Protein AF-A0A7V8XKS9-F1 (afdb_monomer_lite)

Radius of gyration: 21.28 Å; chains: 1; bounding box: 34×47×57 Å

pLDDT: mean 85.73, std 12.51, range [55.69, 98.06]

Foldseek 3Di:
DVVVVVVVVVVVVVVVVVCVPDDVPQADDDDPDPVSVVVRVLSVLVSVVVVVVVCVVVVVVVCCCVVVPPDPDDPPDDDDPDPDDVVVVCCVVVVVVVSVVVSVD

Structure (mmCIF, N/CA/C/O backbone):
data_AF-A0A7V8XKS9-F1
#
_entry.id   AF-A0A7V8XKS9-F1
#
loop_
_atom_site.group_PDB
_atom_site.id
_atom_site.type_symbol
_atom_site.label_atom_id
_atom_site.label_alt_id
_atom_site.label_comp_id
_atom_site.label_asym_id
_atom_site.label_entity_id
_atom_site.label_seq_id
_atom_site.pdbx_PDB_ins_code
_atom_site.Cartn_x
_atom_site.Cartn_y
_atom_site.Cartn_z
_atom_site.occupancy
_atom_site.B_iso_or_equiv
_atom_site.auth_seq_id
_atom_site.auth_comp_id
_atom_site.auth_asym_id
_atom_site.auth_atom_id
_atom_site.pdbx_PDB_model_num
ATOM 1 N N . MET A 1 1 ? -4.277 29.947 16.506 1.00 60.31 1 MET A N 1
ATOM 2 C CA . MET A 1 1 ? -4.687 29.019 15.426 1.00 60.31 1 MET A CA 1
ATOM 3 C C . MET A 1 1 ? -4.519 29.609 14.028 1.00 60.31 1 MET A C 1
ATOM 5 O O . MET A 1 1 ? -3.766 29.032 13.264 1.00 60.31 1 MET A O 1
ATOM 9 N N . ARG A 1 2 ? -5.123 30.759 13.676 1.00 63.91 2 ARG A N 1
ATOM 10 C CA . ARG A 1 2 ? -4.981 31.347 12.317 1.00 63.91 2 ARG A CA 1
ATOM 11 C C . ARG A 1 2 ? -3.531 31.690 11.933 1.00 63.91 2 ARG A C 1
ATOM 13 O O . ARG A 1 2 ? -3.119 31.423 10.815 1.00 63.91 2 ARG A O 1
ATOM 20 N N . ARG A 1 3 ? -2.739 32.205 12.882 1.00 64.69 3 ARG A N 1
ATOM 21 C CA . ARG A 1 3 ? -1.302 32.488 12.688 1.00 64.69 3 ARG A CA 1
ATOM 22 C C . ARG A 1 3 ? -0.459 31.215 12.557 1.00 64.69 3 ARG A C 1
ATOM 24 O O . ARG A 1 3 ? 0.443 31.176 11.739 1.00 64.69 3 ARG A O 1
ATOM 31 N N . SER A 1 4 ? -0.800 30.167 13.305 1.00 67.94 4 SER A N 1
ATOM 32 C CA . SER A 1 4 ? -0.148 28.854 13.229 1.00 67.94 4 SER A CA 1
ATOM 33 C C . SER A 1 4 ? -0.422 28.155 11.894 1.00 67.94 4 SER A C 1
ATOM 35 O O . SER A 1 4 ? 0.481 27.565 11.317 1.00 67.94 4 SER A O 1
ATOM 37 N N . LEU A 1 5 ? -1.653 28.269 11.383 1.00 72.75 5 LEU A N 1
ATOM 38 C CA . LEU A 1 5 ? -2.033 27.780 10.056 1.00 72.75 5 LEU A CA 1
ATOM 39 C C . LEU A 1 5 ? -1.328 28.555 8.942 1.00 72.75 5 LEU A C 1
ATOM 41 O O . LEU A 1 5 ? -0.832 27.934 8.013 1.00 72.75 5 LEU A O 1
ATOM 45 N N . ALA A 1 6 ? -1.238 29.884 9.054 1.00 75.12 6 ALA A N 1
ATOM 46 C CA . ALA A 1 6 ? -0.512 30.708 8.090 1.00 75.12 6 ALA A CA 1
ATOM 47 C C . ALA A 1 6 ? 0.987 30.371 8.064 1.00 75.12 6 ALA A C 1
ATOM 49 O O . ALA A 1 6 ? 1.554 30.225 6.990 1.00 75.12 6 ALA A O 1
ATOM 50 N N . PHE A 1 7 ? 1.610 30.168 9.230 1.00 81.69 7 PHE A N 1
ATOM 51 C CA . PHE A 1 7 ? 2.997 29.707 9.313 1.00 81.69 7 PHE A CA 1
ATOM 52 C C . PHE A 1 7 ? 3.181 28.318 8.695 1.00 81.69 7 PHE A C 1
ATOM 54 O O . PHE A 1 7 ? 4.084 28.143 7.891 1.00 81.69 7 PHE A O 1
ATOM 61 N N . ALA A 1 8 ? 2.301 27.359 8.996 1.00 77.75 8 ALA A N 1
ATOM 62 C CA . ALA A 1 8 ? 2.365 26.024 8.400 1.00 77.75 8 ALA A CA 1
ATOM 63 C C . ALA A 1 8 ? 2.206 26.056 6.869 1.00 77.75 8 ALA A C 1
ATOM 65 O O . ALA A 1 8 ? 2.926 25.353 6.168 1.00 77.75 8 ALA A O 1
ATOM 66 N N . LEU A 1 9 ? 1.311 26.902 6.349 1.00 81.44 9 LEU A N 1
ATOM 67 C CA . LEU A 1 9 ? 1.104 27.096 4.910 1.00 81.44 9 LEU A CA 1
ATOM 68 C C . LEU A 1 9 ? 2.316 27.736 4.233 1.00 81.44 9 LEU A C 1
ATOM 70 O O . LEU A 1 9 ? 2.734 27.271 3.180 1.00 81.44 9 LEU A O 1
ATOM 74 N N . VAL A 1 10 ? 2.902 28.769 4.841 1.00 81.31 10 VAL A N 1
ATOM 75 C CA . VAL A 1 10 ? 4.101 29.431 4.310 1.00 81.31 10 VAL A CA 1
ATOM 76 C C . VAL A 1 10 ? 5.296 28.482 4.347 1.00 81.31 10 VAL A C 1
ATOM 78 O O . VAL A 1 10 ? 6.006 28.371 3.356 1.00 81.31 10 VAL A O 1
ATOM 81 N N . SER A 1 11 ? 5.490 27.733 5.434 1.00 74.62 11 SER A N 1
ATOM 82 C CA . SER A 1 11 ? 6.543 26.718 5.520 1.00 74.62 11 SER A CA 1
ATOM 83 C C . SER A 1 11 ? 6.352 25.601 4.492 1.00 74.62 11 SER A C 1
ATOM 85 O O . SER A 1 11 ? 7.321 25.205 3.853 1.00 74.62 11 SER A O 1
ATOM 87 N N . ALA A 1 12 ? 5.118 25.133 4.280 1.00 74.12 12 ALA A N 1
ATOM 88 C CA . ALA A 1 12 ? 4.810 24.151 3.243 1.00 74.12 12 ALA A CA 1
ATOM 89 C C . ALA A 1 12 ? 5.074 24.698 1.831 1.00 74.12 12 ALA A C 1
ATOM 91 O O . ALA A 1 12 ? 5.602 23.978 0.991 1.00 74.12 12 ALA A O 1
ATOM 92 N N . LEU A 1 13 ? 4.767 25.974 1.579 1.00 75.62 13 LEU A N 1
ATOM 93 C CA . LEU A 1 13 ? 4.999 26.623 0.288 1.00 75.62 13 LEU A CA 1
ATOM 94 C C . LEU A 1 13 ? 6.496 26.842 0.008 1.00 75.62 13 LEU A C 1
ATOM 96 O O . LEU A 1 13 ? 6.947 26.643 -1.116 1.00 75.62 13 LEU A O 1
ATOM 100 N N . VAL A 1 14 ? 7.275 27.196 1.035 1.00 74.19 14 VAL A N 1
ATOM 101 C CA . VAL A 1 14 ? 8.738 27.338 0.945 1.00 74.19 14 VAL A CA 1
ATOM 102 C C . VAL A 1 14 ? 9.406 25.980 0.701 1.00 74.19 14 VAL A C 1
ATOM 104 O O . VAL A 1 14 ? 10.254 25.877 -0.182 1.00 74.19 14 VAL A O 1
ATOM 107 N N . LEU A 1 15 ? 8.981 24.928 1.411 1.00 66.88 15 LEU A N 1
ATOM 108 C CA . LEU A 1 15 ? 9.465 23.557 1.192 1.00 66.88 15 LEU A CA 1
ATOM 109 C C . LEU A 1 15 ? 9.070 23.012 -0.192 1.00 66.88 15 LEU A C 1
ATOM 111 O O . LEU A 1 15 ? 9.860 22.315 -0.829 1.00 66.88 15 LEU A O 1
ATOM 115 N N . ALA A 1 16 ? 7.879 23.358 -0.690 1.00 61.81 16 ALA A N 1
ATOM 116 C CA . ALA A 1 16 ? 7.453 23.008 -2.043 1.00 61.81 16 ALA A CA 1
ATOM 117 C C . ALA A 1 16 ? 8.317 23.702 -3.109 1.00 61.81 16 ALA A C 1
ATOM 119 O O . ALA A 1 16 ? 8.749 23.056 -4.059 1.00 61.81 16 ALA A O 1
ATOM 120 N N . GLY A 1 17 ? 8.639 24.989 -2.926 1.00 60.34 17 GLY A N 1
ATOM 121 C CA . GLY A 1 17 ? 9.510 25.740 -3.837 1.00 60.34 17 GLY A CA 1
ATOM 122 C C . GLY A 1 17 ? 10.923 25.158 -3.953 1.00 60.34 17 GLY A C 1
ATOM 123 O O . GLY A 1 17 ? 11.472 25.103 -5.049 1.00 60.34 17 GLY A O 1
ATOM 124 N N . THR A 1 18 ? 11.492 24.646 -2.855 1.00 60.19 18 THR A N 1
ATOM 125 C CA . THR A 1 18 ? 12.794 23.955 -2.882 1.00 60.19 18 THR A CA 1
ATOM 126 C C . THR A 1 18 ? 12.746 22.586 -3.562 1.00 60.19 18 THR A C 1
ATOM 128 O O . THR A 1 18 ? 13.755 22.152 -4.105 1.00 60.19 18 THR A O 1
ATOM 131 N N . ALA A 1 19 ? 11.587 21.919 -3.582 1.00 57.75 19 ALA A N 1
ATOM 132 C CA . ALA A 1 19 ? 11.412 20.640 -4.273 1.00 57.75 19 ALA A CA 1
ATOM 133 C C . ALA A 1 19 ? 11.323 20.798 -5.804 1.00 57.75 19 ALA A C 1
ATOM 135 O O . ALA A 1 19 ? 11.727 19.899 -6.530 1.00 57.75 19 ALA A O 1
ATOM 136 N N . LEU A 1 20 ? 10.834 21.945 -6.292 1.00 57.12 20 LEU A N 1
ATOM 137 C CA . LEU A 1 20 ? 10.726 22.264 -7.725 1.00 57.12 20 LEU A CA 1
ATOM 138 C C . LEU A 1 20 ? 12.062 22.651 -8.382 1.00 57.12 20 LEU A C 1
ATOM 140 O O . LEU A 1 20 ? 12.179 22.570 -9.599 1.00 57.12 20 LEU A O 1
ATOM 144 N N . ALA A 1 21 ? 13.045 23.096 -7.595 1.00 58.41 21 ALA A N 1
ATOM 145 C CA . ALA A 1 21 ? 14.364 23.523 -8.074 1.00 58.41 21 ALA A CA 1
ATOM 146 C C . ALA A 1 21 ? 15.473 22.481 -7.834 1.00 58.41 21 ALA A C 1
ATOM 148 O O . ALA A 1 21 ? 16.631 22.731 -8.165 1.00 58.41 21 ALA A O 1
ATOM 149 N N . ALA A 1 22 ? 15.142 21.345 -7.218 1.00 55.69 22 ALA A N 1
ATOM 150 C CA . ALA A 1 22 ? 16.087 20.270 -6.962 1.00 55.69 22 ALA A CA 1
ATOM 151 C C . ALA A 1 22 ? 16.244 19.374 -8.202 1.00 55.69 22 ALA A C 1
ATOM 153 O O . ALA A 1 22 ? 15.263 19.098 -8.894 1.00 55.69 22 ALA A O 1
ATOM 154 N N . GLU A 1 23 ? 17.467 18.871 -8.425 1.00 60.44 23 GLU A N 1
ATOM 155 C CA . GLU A 1 23 ? 17.728 17.617 -9.157 1.00 60.44 23 GLU A CA 1
ATOM 156 C C . GLU A 1 23 ? 16.646 16.578 -8.820 1.00 60.44 23 GLU A C 1
ATOM 158 O O . GLU A 1 23 ? 16.185 16.611 -7.676 1.00 60.44 23 GLU A O 1
ATOM 163 N N . PRO A 1 24 ? 16.257 15.669 -9.739 1.00 58.00 24 PRO A N 1
ATOM 164 C CA . PRO A 1 24 ? 15.104 14.772 -9.602 1.00 58.00 24 PRO A CA 1
ATOM 165 C C . PRO A 1 24 ? 15.068 14.083 -8.227 1.00 58.00 24 PRO A C 1
ATOM 167 O O . PRO A 1 24 ? 15.663 13.034 -8.005 1.00 58.00 24 PRO A O 1
ATOM 170 N N . GLY A 1 25 ? 14.439 14.728 -7.242 1.00 68.88 25 GLY A N 1
ATOM 171 C CA . GLY A 1 25 ? 14.639 14.350 -5.841 1.00 68.88 25 GLY A CA 1
ATOM 172 C C . GLY A 1 25 ? 13.827 13.113 -5.482 1.00 68.88 25 GLY A C 1
ATOM 173 O O . GLY A 1 25 ? 14.227 12.309 -4.648 1.00 68.88 25 GLY A O 1
ATOM 174 N N . PHE A 1 26 ? 12.679 12.976 -6.144 1.00 73.81 26 PHE A N 1
ATOM 175 C CA . PHE A 1 26 ? 11.676 11.930 -5.953 1.00 73.81 26 PHE A CA 1
ATOM 176 C C . PHE A 1 26 ? 11.212 11.304 -7.275 1.00 73.81 26 PHE A C 1
ATOM 178 O O . PHE A 1 26 ? 10.263 10.529 -7.283 1.00 73.81 26 PHE A O 1
ATOM 185 N N . THR A 1 27 ? 11.833 11.662 -8.395 1.00 83.44 27 THR A N 1
ATOM 186 C CA . THR A 1 27 ? 11.544 11.109 -9.722 1.00 83.44 27 THR A CA 1
ATOM 187 C C . THR A 1 27 ? 12.862 10.730 -10.377 1.00 83.44 27 THR A C 1
ATOM 189 O O . THR A 1 27 ? 13.895 11.283 -10.003 1.00 83.44 27 THR A O 1
ATOM 192 N N . PRO A 1 28 ? 12.881 9.792 -11.327 1.00 87.31 28 PRO A N 1
ATOM 193 C CA . PRO A 1 28 ? 14.105 9.476 -12.032 1.00 87.31 28 PRO A CA 1
ATOM 194 C C . PRO A 1 28 ? 14.497 10.649 -12.951 1.00 87.31 28 PRO A C 1
ATOM 196 O O . PRO A 1 28 ? 13.636 11.456 -13.320 1.00 87.31 28 PRO A O 1
ATOM 199 N N . PRO A 1 29 ? 15.786 10.775 -13.308 1.00 87.62 29 PRO A N 1
ATOM 200 C CA . PRO A 1 29 ? 16.235 11.760 -14.286 1.00 87.62 29 PRO A CA 1
ATOM 201 C C . PRO A 1 29 ? 15.670 11.473 -15.677 1.00 87.62 29 PRO A C 1
ATOM 203 O O . PRO A 1 29 ? 15.205 10.366 -15.958 1.00 87.62 29 PRO A O 1
ATOM 206 N N . GLU A 1 30 ? 15.748 12.474 -16.555 1.00 88.62 30 GLU A N 1
ATOM 207 C CA . GLU A 1 30 ? 15.365 12.322 -17.959 1.00 88.62 30 GLU A CA 1
ATOM 208 C C . GLU A 1 30 ? 16.154 11.158 -18.591 1.00 88.62 30 GLU A C 1
ATOM 210 O O . GLU A 1 30 ? 17.385 11.100 -18.463 1.00 88.62 30 GLU A O 1
ATOM 215 N N . PRO A 1 31 ? 15.481 10.191 -19.234 1.00 92.19 31 PRO A N 1
ATOM 216 C CA . PRO A 1 31 ? 16.159 9.034 -19.785 1.00 92.19 31 PRO A CA 1
ATOM 217 C C . PRO A 1 31 ? 16.904 9.402 -21.077 1.00 92.19 31 PRO A C 1
ATOM 219 O O . PRO A 1 31 ? 16.380 10.068 -21.963 1.00 92.19 31 PRO A O 1
ATOM 222 N N . HIS A 1 32 ? 18.142 8.919 -21.211 1.00 93.44 32 HIS A N 1
ATOM 223 C CA . HIS A 1 32 ? 18.991 9.149 -22.394 1.00 93.44 32 HIS A CA 1
ATOM 224 C C . HIS A 1 32 ? 19.319 7.861 -23.171 1.00 93.44 32 HIS A C 1
ATOM 226 O O . HIS A 1 32 ? 20.243 7.827 -23.982 1.00 93.44 32 HIS A O 1
ATOM 232 N N . SER A 1 33 ? 18.599 6.769 -22.899 1.00 95.62 33 SER A N 1
ATOM 233 C CA . SER A 1 33 ? 18.729 5.498 -23.620 1.00 95.62 33 SER A CA 1
ATOM 234 C C . SER A 1 33 ? 17.466 4.646 -23.454 1.00 95.62 33 SER A C 1
ATOM 236 O O . SER A 1 33 ? 16.795 4.790 -22.430 1.00 95.62 33 SER A O 1
ATOM 238 N N . PRO A 1 34 ? 17.201 3.679 -24.354 1.00 95.19 34 PRO A N 1
ATOM 239 C CA . PRO A 1 34 ? 16.066 2.762 -24.204 1.00 95.19 34 PRO A CA 1
ATOM 240 C C . PRO A 1 34 ? 16.078 1.975 -22.883 1.00 95.19 34 PRO A C 1
ATOM 242 O O . PRO A 1 34 ? 15.036 1.679 -22.310 1.00 95.19 34 PRO A O 1
ATOM 245 N N . ASN A 1 35 ? 17.266 1.658 -22.356 1.00 95.06 35 ASN A N 1
ATOM 246 C CA . ASN A 1 35 ? 17.384 1.005 -21.051 1.00 95.06 35 ASN A CA 1
ATOM 247 C C . ASN A 1 35 ? 17.003 1.948 -19.897 1.00 95.06 35 ASN A C 1
ATOM 249 O O . ASN A 1 35 ? 16.402 1.516 -18.920 1.00 95.06 35 ASN A O 1
ATOM 253 N N . ALA A 1 36 ? 17.344 3.236 -20.005 1.00 94.06 36 ALA A N 1
ATOM 254 C CA . ALA A 1 36 ? 16.948 4.236 -19.017 1.00 94.06 36 ALA A CA 1
ATOM 255 C C . ALA A 1 36 ? 15.430 4.482 -19.039 1.00 94.06 36 ALA A C 1
ATOM 257 O O . ALA A 1 36 ? 14.833 4.620 -17.977 1.00 94.06 36 ALA A O 1
ATOM 258 N N . GLU A 1 37 ? 14.797 4.464 -20.217 1.00 95.12 37 GLU A N 1
ATOM 259 C CA . GLU A 1 37 ? 13.334 4.552 -20.345 1.00 95.12 37 GLU A CA 1
ATOM 260 C C . GLU A 1 37 ? 12.638 3.402 -19.601 1.00 95.12 37 GLU A C 1
ATOM 262 O O . GLU A 1 37 ? 11.797 3.650 -18.741 1.00 95.12 37 GLU A O 1
ATOM 267 N N . ALA A 1 38 ? 13.069 2.154 -19.818 1.00 93.81 38 ALA A N 1
ATOM 268 C CA . ALA A 1 38 ? 12.495 0.988 -19.137 1.00 93.81 38 ALA A CA 1
ATOM 269 C C . ALA A 1 38 ? 12.644 1.039 -17.600 1.00 93.81 38 ALA A C 1
ATOM 271 O O . ALA A 1 38 ? 11.750 0.623 -16.853 1.00 93.81 38 ALA A O 1
ATOM 272 N N . ILE A 1 39 ? 13.771 1.569 -17.108 1.00 93.56 39 ILE A N 1
ATOM 273 C CA . ILE A 1 39 ? 13.994 1.785 -15.671 1.00 93.56 39 ILE A CA 1
ATOM 274 C C . ILE A 1 39 ? 13.029 2.848 -15.139 1.00 93.56 39 ILE A C 1
ATOM 276 O O . ILE A 1 39 ? 12.422 2.642 -14.084 1.00 93.56 39 ILE A O 1
ATOM 280 N N . ASN A 1 40 ? 12.863 3.958 -15.861 1.00 94.38 40 ASN A N 1
ATOM 281 C CA . ASN A 1 40 ? 11.953 5.032 -15.471 1.00 94.38 40 ASN A CA 1
ATOM 282 C C . ASN A 1 40 ? 10.500 4.550 -15.421 1.00 94.38 40 ASN A C 1
ATOM 284 O O . ASN A 1 40 ? 9.797 4.848 -14.456 1.00 94.38 40 ASN A O 1
ATOM 288 N N . ASP A 1 41 ? 10.063 3.758 -16.398 1.00 92.75 41 ASP A N 1
ATOM 289 C CA . ASP A 1 41 ? 8.715 3.185 -16.422 1.00 92.75 41 ASP A CA 1
ATOM 290 C C . ASP A 1 41 ? 8.466 2.278 -15.213 1.00 92.75 41 ASP A C 1
ATOM 292 O O . ASP A 1 41 ? 7.465 2.428 -14.506 1.00 92.75 41 ASP A O 1
ATOM 296 N N . THR A 1 42 ? 9.422 1.396 -14.907 1.00 93.50 42 THR A N 1
ATOM 297 C CA . THR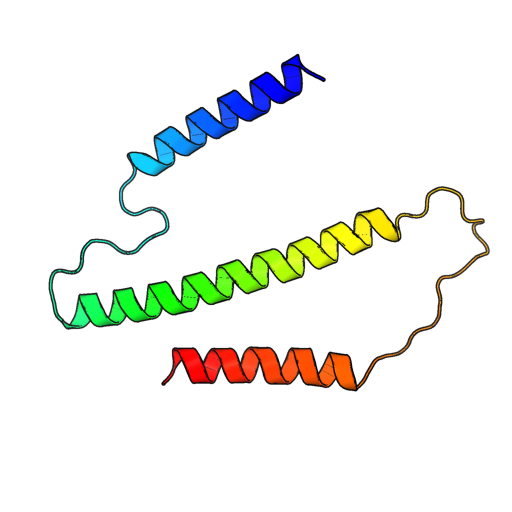 A 1 42 ? 9.357 0.529 -13.721 1.00 93.50 42 THR A CA 1
ATOM 298 C C . THR A 1 42 ? 9.295 1.354 -12.435 1.00 93.50 42 THR A C 1
ATOM 300 O O . THR A 1 42 ? 8.464 1.096 -11.559 1.00 93.50 42 THR A O 1
ATOM 303 N N . TYR A 1 43 ? 10.147 2.377 -12.320 1.00 93.44 43 TYR A N 1
ATOM 304 C CA . TYR A 1 43 ? 10.154 3.282 -11.175 1.00 93.44 43 TYR A CA 1
ATOM 305 C C . TYR A 1 43 ? 8.793 3.955 -10.989 1.00 93.44 43 TYR A C 1
ATOM 307 O O . TYR A 1 43 ? 8.281 4.017 -9.868 1.00 93.44 43 TYR A O 1
ATOM 315 N N . ASN A 1 44 ? 8.198 4.446 -12.076 1.00 91.44 44 ASN A N 1
ATOM 316 C CA . ASN A 1 44 ? 6.919 5.145 -12.044 1.00 91.44 44 ASN A CA 1
ATOM 317 C C . ASN A 1 44 ? 5.798 4.226 -11.542 1.00 91.44 44 ASN A C 1
ATOM 319 O O . ASN A 1 44 ? 5.057 4.611 -10.634 1.00 91.44 44 ASN A O 1
ATOM 323 N N . TRP A 1 45 ? 5.719 2.988 -12.040 1.00 93.50 45 TRP A N 1
ATOM 324 C CA . TRP A 1 45 ? 4.741 2.004 -11.566 1.00 93.50 45 TRP A CA 1
ATOM 325 C C . TRP A 1 45 ? 4.905 1.679 -10.083 1.00 93.50 45 TRP A C 1
ATOM 327 O O . TRP A 1 45 ? 3.940 1.763 -9.316 1.00 93.50 45 TRP A O 1
ATOM 337 N N . VAL A 1 46 ? 6.131 1.375 -9.649 1.00 94.50 46 VAL A N 1
ATOM 338 C CA . VAL A 1 46 ? 6.430 1.092 -8.237 1.00 94.50 46 VAL A CA 1
ATOM 339 C C . VAL A 1 46 ? 6.061 2.285 -7.355 1.00 94.50 46 VAL A C 1
ATOM 341 O O . VAL A 1 46 ? 5.460 2.107 -6.292 1.00 94.50 46 VAL A O 1
ATOM 344 N N . SER A 1 47 ? 6.370 3.503 -7.798 1.00 94.00 47 SER A N 1
ATOM 345 C CA . SER A 1 47 ? 6.104 4.734 -7.049 1.00 94.00 47 SER A CA 1
ATOM 346 C C . SER A 1 47 ? 4.610 4.992 -6.872 1.00 94.00 47 SER A C 1
ATOM 348 O O . SER A 1 47 ? 4.178 5.333 -5.768 1.00 94.00 47 SER A O 1
ATOM 350 N N . ILE A 1 48 ? 3.801 4.760 -7.912 1.00 93.75 48 ILE A N 1
ATOM 351 C CA . ILE A 1 48 ? 2.337 4.892 -7.850 1.00 93.75 48 ILE A CA 1
ATOM 352 C C . ILE A 1 48 ? 1.754 3.934 -6.807 1.00 93.75 48 ILE A C 1
ATOM 354 O O . ILE A 1 48 ? 1.027 4.368 -5.907 1.00 93.75 48 ILE A O 1
ATOM 358 N N . PHE A 1 49 ? 2.092 2.643 -6.883 1.00 95.19 49 PHE A N 1
ATOM 359 C CA . PHE A 1 49 ? 1.572 1.653 -5.935 1.00 95.19 49 PHE A CA 1
ATOM 360 C C . PHE A 1 49 ? 2.066 1.907 -4.510 1.00 95.19 49 PHE A C 1
ATOM 362 O O . PHE A 1 49 ? 1.282 1.821 -3.563 1.00 95.19 49 PHE A O 1
ATOM 369 N N . THR A 1 50 ? 3.333 2.292 -4.350 1.00 94.19 50 THR A N 1
ATOM 370 C CA . THR A 1 50 ? 3.908 2.647 -3.045 1.00 94.19 50 THR A CA 1
ATOM 371 C C . THR A 1 50 ? 3.168 3.828 -2.422 1.00 94.19 50 THR A C 1
ATOM 373 O O . THR A 1 50 ? 2.752 3.749 -1.265 1.00 94.19 50 THR A O 1
ATOM 376 N N . GLY A 1 51 ? 2.939 4.900 -3.186 1.00 94.81 51 GLY A N 1
ATOM 377 C CA . GLY A 1 51 ? 2.183 6.064 -2.726 1.00 94.81 51 GLY A CA 1
ATOM 378 C C . GLY A 1 51 ? 0.743 5.713 -2.347 1.00 94.81 51 GLY A C 1
ATOM 379 O O . GLY A 1 51 ? 0.267 6.111 -1.282 1.00 94.81 51 GLY A O 1
ATOM 380 N N . ALA A 1 52 ? 0.062 4.910 -3.168 1.00 95.88 52 ALA A N 1
ATOM 381 C CA . ALA A 1 52 ? -1.302 4.463 -2.899 1.00 95.88 52 ALA A CA 1
ATOM 382 C C . ALA A 1 52 ? -1.400 3.623 -1.612 1.00 95.88 52 ALA A C 1
ATOM 384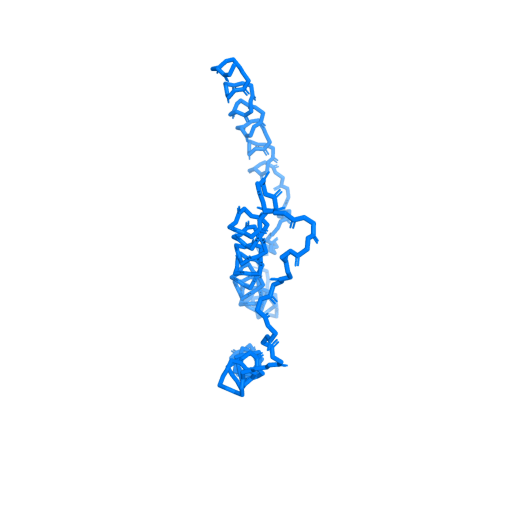 O O . ALA A 1 52 ? -2.251 3.895 -0.760 1.00 95.88 52 ALA A O 1
ATOM 385 N N . ILE A 1 53 ? -0.504 2.644 -1.430 1.00 96.31 53 ILE A N 1
ATOM 386 C CA . ILE A 1 53 ? -0.452 1.808 -0.222 1.00 96.31 53 ILE A CA 1
ATOM 387 C C . ILE A 1 53 ? -0.126 2.660 1.003 1.00 96.31 53 ILE A C 1
ATOM 389 O O . ILE A 1 53 ? -0.784 2.522 2.034 1.00 96.31 53 ILE A O 1
ATOM 393 N N . PHE A 1 54 ? 0.848 3.567 0.899 1.00 96.25 54 PHE A N 1
ATOM 394 C CA . PHE A 1 54 ? 1.219 4.455 1.996 1.00 96.25 54 PHE A CA 1
ATOM 395 C C . PHE A 1 54 ? 0.023 5.283 2.475 1.00 96.25 54 PHE A C 1
ATOM 397 O O . PHE A 1 54 ? -0.262 5.322 3.672 1.00 96.25 54 PHE A O 1
ATOM 404 N N . LEU A 1 55 ? -0.718 5.899 1.549 1.00 97.88 55 LEU A N 1
ATOM 405 C CA . LEU A 1 55 ? -1.911 6.678 1.881 1.00 97.88 55 LEU A CA 1
ATOM 406 C C . LEU A 1 55 ? -3.020 5.813 2.485 1.00 97.88 55 LEU A C 1
ATOM 408 O O . LEU A 1 55 ? -3.661 6.242 3.443 1.00 97.88 55 LEU A O 1
ATOM 412 N N . LEU A 1 56 ? -3.229 4.597 1.974 1.00 96.62 56 LEU A N 1
ATOM 413 C CA . LEU A 1 56 ? -4.209 3.657 2.518 1.00 96.62 56 LEU A CA 1
ATOM 414 C C . LEU A 1 56 ? -3.862 3.266 3.957 1.00 96.62 56 LEU A C 1
ATOM 416 O O . LEU A 1 56 ? -4.708 3.376 4.846 1.00 96.62 56 LEU A O 1
ATOM 420 N N . VAL A 1 57 ? -2.620 2.845 4.202 1.00 97.00 57 VAL A N 1
ATOM 421 C CA . VAL A 1 57 ? -2.154 2.399 5.522 1.00 97.00 57 VAL A CA 1
ATOM 422 C C . VAL A 1 57 ? -2.161 3.559 6.511 1.00 97.00 57 VAL A C 1
ATOM 424 O O . VAL A 1 57 ? -2.717 3.425 7.603 1.00 97.00 57 VAL A O 1
ATOM 427 N N . GLN A 1 58 ? -1.623 4.721 6.131 1.00 98.06 58 GLN A N 1
ATOM 428 C CA . GLN A 1 58 ? -1.630 5.893 7.004 1.00 98.06 58 GLN A CA 1
ATOM 429 C C . GLN A 1 5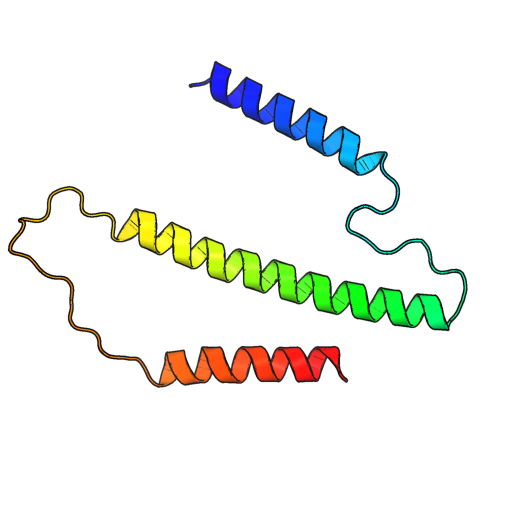8 ? -3.038 6.422 7.248 1.00 98.06 58 GLN A C 1
ATOM 431 O O . GLN A 1 58 ? -3.359 6.789 8.378 1.00 98.06 58 GLN A O 1
ATOM 436 N N . GLY A 1 59 ? -3.898 6.427 6.231 1.00 98.00 59 GLY A N 1
ATOM 437 C CA . GLY A 1 59 ? -5.302 6.797 6.364 1.00 98.00 59 GLY A CA 1
ATOM 438 C C . GLY A 1 59 ? -6.033 5.882 7.344 1.00 98.00 59 GLY A C 1
ATOM 439 O O . GLY A 1 59 ? -6.683 6.374 8.267 1.00 98.00 59 GLY A O 1
ATOM 440 N N . ALA A 1 60 ? -5.867 4.564 7.204 1.00 97.06 60 ALA A N 1
ATOM 441 C CA . ALA A 1 60 ? -6.431 3.583 8.124 1.00 97.06 60 ALA A CA 1
ATOM 442 C C . ALA A 1 60 ? -5.895 3.787 9.548 1.00 97.06 60 ALA A C 1
ATOM 444 O O . ALA A 1 60 ? -6.682 3.906 10.485 1.00 97.06 60 ALA A O 1
ATOM 445 N N . LEU A 1 61 ? -4.577 3.909 9.722 1.00 97.31 61 LEU A N 1
ATOM 446 C CA . LEU A 1 61 ? -3.953 4.113 11.029 1.00 97.31 61 LEU A CA 1
ATOM 447 C C . LEU A 1 61 ? -4.466 5.388 11.713 1.00 97.31 61 LEU A C 1
ATOM 449 O O . LEU A 1 61 ? -4.897 5.342 12.866 1.00 97.31 61 LEU A O 1
ATOM 453 N N . LEU A 1 62 ? -4.475 6.521 11.004 1.00 97.69 62 LEU A N 1
ATOM 454 C CA . LEU A 1 62 ? -4.993 7.789 11.521 1.00 97.69 62 LEU A CA 1
ATOM 455 C C . LEU A 1 62 ? -6.484 7.696 11.848 1.00 97.69 62 LEU A C 1
ATOM 457 O O . LEU A 1 62 ? -6.911 8.172 12.904 1.00 97.69 62 LEU A O 1
ATOM 461 N N . TYR A 1 63 ? -7.271 7.047 10.987 1.00 96.75 63 TYR A N 1
ATOM 462 C CA . TYR A 1 63 ? -8.678 6.774 11.251 1.00 96.75 63 TYR A CA 1
ATOM 463 C C . TYR A 1 63 ? -8.844 5.985 12.551 1.00 96.75 63 TYR A C 1
ATOM 465 O O . TYR A 1 63 ? -9.612 6.407 13.418 1.00 96.75 63 TYR A O 1
ATOM 473 N N . PHE A 1 64 ? -8.086 4.900 12.741 1.00 94.50 64 PHE A N 1
ATOM 474 C CA . PHE A 1 64 ? -8.153 4.090 13.953 1.00 94.50 64 PHE A CA 1
ATOM 475 C C . PHE A 1 64 ? -7.759 4.891 15.199 1.00 94.50 64 PHE A C 1
ATOM 477 O O . PHE A 1 64 ? -8.488 4.877 16.197 1.00 94.50 64 PHE A O 1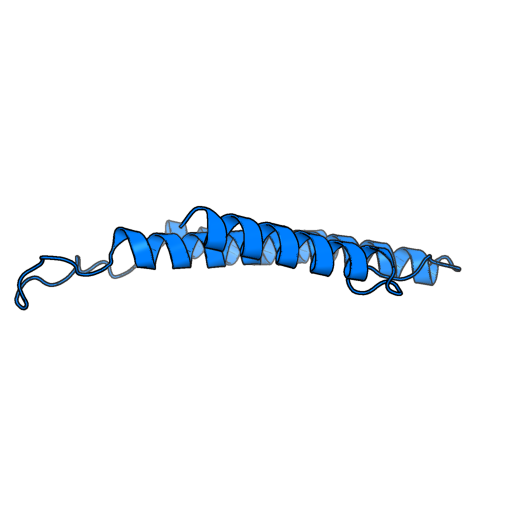
ATOM 484 N N . ILE A 1 65 ? -6.668 5.658 15.120 1.00 94.25 65 ILE A N 1
ATOM 485 C CA . ILE A 1 65 ? -6.199 6.532 16.201 1.00 94.25 65 ILE A CA 1
ATOM 486 C C . ILE A 1 65 ? -7.283 7.530 16.603 1.00 94.25 65 ILE A C 1
ATOM 488 O O . ILE A 1 65 ? -7.520 7.711 17.792 1.00 94.25 65 ILE A O 1
ATOM 492 N N . VAL A 1 66 ? -7.952 8.188 15.653 1.00 93.56 66 VAL A N 1
ATOM 493 C CA . VAL A 1 66 ? -8.959 9.216 15.960 1.00 93.56 66 VAL A CA 1
ATOM 494 C C . VAL A 1 66 ? -10.275 8.593 16.427 1.00 93.56 66 VAL A C 1
ATOM 496 O O . VAL A 1 66 ? -10.848 9.049 17.423 1.00 93.56 66 VAL A O 1
ATOM 499 N N . ARG A 1 67 ? -10.754 7.556 15.729 1.00 89.94 67 ARG A N 1
ATOM 500 C CA . ARG A 1 67 ? -12.074 6.941 15.930 1.00 89.94 67 ARG A CA 1
ATOM 501 C C . ARG A 1 67 ? -12.160 6.103 17.199 1.00 89.94 67 ARG A C 1
ATOM 503 O O . ARG A 1 67 ? -13.214 6.114 17.844 1.00 89.94 67 ARG A O 1
ATOM 510 N N . TYR A 1 68 ? -11.086 5.387 17.538 1.00 88.25 68 TYR A N 1
ATOM 511 C CA . TYR A 1 68 ? -11.026 4.468 18.680 1.00 88.25 68 TYR A CA 1
ATOM 512 C C . TYR A 1 68 ? -10.197 5.010 19.848 1.00 88.25 68 TYR A C 1
ATOM 514 O O . TYR A 1 68 ? -9.972 4.303 20.830 1.00 88.25 68 TYR A O 1
ATOM 522 N N . ARG A 1 69 ? -9.797 6.289 19.809 1.00 87.81 69 ARG A N 1
ATOM 523 C CA . ARG A 1 69 ? -9.176 6.960 20.957 1.00 87.81 69 ARG A CA 1
ATOM 524 C C . ARG A 1 69 ? -10.054 6.835 22.200 1.00 87.81 69 ARG A C 1
ATOM 526 O O . ARG A 1 69 ? -11.181 7.339 22.230 1.00 87.81 69 ARG A O 1
ATOM 533 N N . ARG A 1 70 ? -9.511 6.260 23.275 1.00 80.56 70 ARG A N 1
ATOM 534 C CA . ARG A 1 70 ? -10.180 6.210 24.581 1.00 80.56 70 ARG A CA 1
ATOM 535 C C . ARG A 1 70 ? -10.336 7.640 25.119 1.00 80.56 70 ARG A C 1
ATOM 537 O O . ARG A 1 70 ? -9.355 8.267 25.501 1.00 80.56 70 ARG A O 1
ATOM 544 N N . ARG A 1 71 ? -11.558 8.187 25.089 1.00 76.44 71 ARG A N 1
ATOM 545 C CA . ARG A 1 71 ? -11.865 9.532 25.624 1.00 76.44 71 ARG A CA 1
ATOM 546 C C . ARG A 1 71 ? -12.595 9.494 26.966 1.00 76.44 71 ARG A C 1
ATOM 548 O O . ARG A 1 71 ? -12.174 10.170 27.892 1.00 76.44 71 ARG A O 1
ATOM 555 N N . ARG A 1 72 ? -13.695 8.741 27.063 1.00 71.12 72 ARG A N 1
ATOM 556 C CA . ARG A 1 72 ? -14.580 8.712 28.249 1.00 71.12 72 ARG A CA 1
ATOM 557 C C . ARG A 1 72 ? -14.994 7.303 28.697 1.00 71.12 72 ARG A C 1
ATOM 559 O O . ARG A 1 72 ? -15.834 7.183 29.576 1.00 71.12 72 ARG A O 1
ATOM 566 N N . ARG A 1 73 ? -14.446 6.245 28.086 1.00 72.06 73 ARG A N 1
ATOM 567 C CA . ARG A 1 73 ? -14.822 4.865 28.436 1.00 72.06 73 ARG A CA 1
ATOM 568 C C . ARG A 1 73 ? -14.237 4.471 29.801 1.00 72.06 73 ARG A C 1
ATOM 570 O O . ARG A 1 73 ? -13.026 4.668 29.971 1.00 72.06 73 ARG A O 1
ATOM 577 N N . PRO A 1 74 ? -15.044 3.917 30.730 1.00 76.62 74 PRO A N 1
ATOM 578 C CA . PRO A 1 74 ? -14.581 3.367 32.003 1.00 76.62 74 PRO A CA 1
ATOM 579 C C . PRO A 1 74 ? -13.400 2.408 31.828 1.00 76.62 74 PRO A C 1
ATOM 581 O O . PRO A 1 74 ? -13.262 1.764 30.785 1.00 76.62 74 PRO A O 1
ATOM 584 N N . ARG A 1 75 ? -12.538 2.295 32.851 1.00 72.06 75 ARG A N 1
ATOM 585 C CA . ARG A 1 75 ? -11.366 1.393 32.812 1.00 72.06 75 ARG A CA 1
ATOM 586 C C . ARG A 1 75 ? -11.754 -0.071 32.579 1.00 72.06 75 ARG A C 1
ATOM 588 O O . ARG A 1 75 ? -10.959 -0.790 31.991 1.00 72.06 75 ARG A O 1
ATOM 595 N N . THR A 1 76 ? -12.961 -0.439 32.995 1.00 80.12 76 THR A N 1
ATOM 596 C CA . THR A 1 76 ? -13.554 -1.780 32.963 1.00 80.12 76 THR A CA 1
ATOM 597 C C . THR A 1 76 ? -14.254 -2.136 31.651 1.00 80.12 76 THR A C 1
ATOM 599 O O . THR A 1 76 ? -14.685 -3.271 31.497 1.00 80.12 76 THR A O 1
ATOM 602 N N . GLU A 1 77 ? -14.410 -1.191 30.718 1.00 78.31 77 GLU A N 1
ATOM 603 C CA . GLU A 1 77 ? -14.966 -1.484 29.394 1.00 78.31 77 GLU A CA 1
ATOM 604 C C . GLU A 1 77 ? -13.848 -1.823 28.408 1.00 78.31 77 GLU A C 1
ATOM 606 O O . GLU A 1 77 ? -13.116 -0.933 27.952 1.00 78.31 77 GLU A O 1
ATOM 611 N N . ASP A 1 78 ? -13.755 -3.104 28.061 1.00 80.31 78 ASP A N 1
ATOM 612 C CA . ASP A 1 78 ? -12.864 -3.598 27.016 1.00 80.31 78 ASP A CA 1
ATOM 613 C C . ASP A 1 78 ? -13.443 -3.376 25.608 1.00 80.31 78 ASP A C 1
ATOM 615 O O . ASP A 1 78 ? -14.631 -3.110 25.403 1.00 80.31 78 ASP A O 1
ATOM 619 N N . GLY A 1 79 ? -12.566 -3.431 24.602 1.00 79.38 79 GLY A N 1
ATOM 620 C CA . GLY A 1 79 ? -12.965 -3.407 23.195 1.00 79.38 79 GLY A CA 1
ATOM 621 C C . GLY A 1 79 ? -13.655 -4.706 22.767 1.00 79.38 79 GLY A C 1
ATOM 622 O O . GLY A 1 79 ? -13.504 -5.747 23.408 1.00 79.38 79 GLY A O 1
ATOM 623 N N . ALA A 1 80 ? -14.385 -4.655 21.648 1.00 85.94 80 ALA A N 1
ATOM 624 C CA . ALA A 1 80 ? -14.969 -5.850 21.045 1.00 85.94 80 ALA A CA 1
ATOM 625 C C . ALA A 1 80 ? -13.873 -6.883 20.727 1.00 85.94 80 ALA A C 1
ATOM 627 O O . ALA A 1 80 ? -12.867 -6.544 20.105 1.00 85.94 80 ALA A O 1
ATOM 628 N N . GLN A 1 81 ? -14.085 -8.134 21.142 1.00 89.38 81 GLN A N 1
ATOM 629 C CA . GLN A 1 81 ? -13.151 -9.247 20.938 1.00 89.38 81 GLN A CA 1
ATOM 630 C C . GLN A 1 81 ? -13.291 -9.821 19.521 1.00 89.38 81 GLN A C 1
ATOM 632 O O . GLN A 1 81 ? -13.822 -10.913 19.308 1.00 89.38 81 GLN A O 1
ATOM 637 N N . VAL A 1 82 ? -12.855 -9.044 18.531 1.00 91.62 82 VAL A N 1
ATOM 638 C CA . VAL A 1 82 ? -12.813 -9.476 17.130 1.00 91.62 82 VAL A CA 1
ATOM 639 C C . VAL A 1 82 ? -11.489 -10.192 16.883 1.00 91.62 82 VAL A C 1
ATOM 641 O O . VAL A 1 82 ? -10.431 -9.584 17.006 1.00 91.62 82 VAL A O 1
ATOM 644 N N . HIS A 1 83 ? -11.556 -11.478 16.543 1.00 91.88 83 HIS A N 1
ATOM 645 C CA . HIS A 1 83 ? -10.371 -12.332 16.394 1.00 91.88 83 HIS A CA 1
ATOM 646 C C . HIS A 1 83 ? -9.812 -12.372 14.966 1.00 91.88 83 HIS A C 1
ATOM 648 O O . HIS A 1 83 ? -8.645 -12.697 14.786 1.00 91.88 83 HIS A O 1
ATOM 654 N N . GLY A 1 84 ? -10.616 -12.036 13.956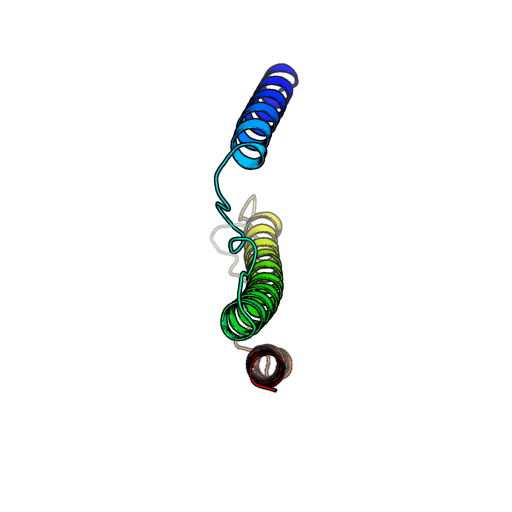 1.00 92.88 84 GLY A N 1
ATOM 655 C CA . GLY A 1 84 ? -10.180 -12.058 12.563 1.00 92.88 84 GLY A CA 1
ATOM 656 C C . GLY A 1 84 ? -11.320 -11.801 11.590 1.00 92.88 84 GLY A C 1
ATOM 657 O O . GLY A 1 84 ? -12.482 -11.658 11.985 1.00 92.88 84 GLY A O 1
ATOM 658 N N . ASN A 1 85 ? -10.971 -11.723 10.310 1.00 96.56 85 ASN A N 1
ATOM 659 C CA . ASN A 1 85 ? -11.929 -11.614 9.219 1.00 96.56 85 ASN A CA 1
ATOM 660 C C . ASN A 1 85 ? -11.308 -12.224 7.963 1.00 96.56 85 ASN A C 1
ATOM 662 O O . ASN A 1 85 ? -10.523 -11.573 7.280 1.00 96.56 85 ASN A O 1
ATOM 666 N N . THR A 1 86 ? -11.725 -13.445 7.629 1.00 97.38 86 THR A N 1
ATOM 667 C CA . THR A 1 86 ? -11.191 -14.212 6.496 1.00 97.38 86 THR A CA 1
ATOM 668 C C . THR A 1 86 ? -11.296 -13.467 5.165 1.00 97.38 86 THR A C 1
ATOM 670 O O . THR A 1 86 ? -10.393 -13.557 4.341 1.00 97.38 86 THR A O 1
ATOM 673 N N . ASN A 1 87 ? -12.360 -12.687 4.949 1.00 97.25 87 ASN A N 1
ATOM 674 C CA . ASN A 1 87 ? -12.516 -11.923 3.709 1.00 97.25 87 ASN A CA 1
ATOM 675 C C . ASN A 1 87 ? -11.527 -10.754 3.639 1.00 97.25 87 ASN A C 1
ATOM 677 O O . ASN A 1 87 ? -10.995 -10.460 2.571 1.00 97.25 87 ASN A O 1
ATOM 681 N N . LEU A 1 88 ? -11.275 -10.091 4.772 1.00 95.69 88 LEU A N 1
ATOM 682 C CA . LEU A 1 88 ? -10.296 -9.008 4.855 1.00 95.69 88 LEU A CA 1
ATOM 683 C C . LEU A 1 88 ? -8.869 -9.550 4.719 1.00 95.69 88 LEU A C 1
ATOM 685 O O . LEU A 1 88 ? -8.056 -8.961 4.011 1.00 95.69 88 LEU A O 1
ATOM 689 N N . GLU A 1 89 ? -8.611 -10.699 5.342 1.00 97.25 89 GLU A N 1
ATOM 690 C CA . GLU A 1 89 ? -7.359 -11.439 5.223 1.00 97.25 89 GLU A CA 1
ATOM 691 C C . GLU A 1 89 ? -7.064 -11.821 3.776 1.00 97.25 89 GLU A C 1
ATOM 693 O O . GLU A 1 89 ? -5.988 -11.540 3.252 1.00 97.25 89 GLU A O 1
ATOM 698 N N . LEU A 1 90 ? -8.057 -12.375 3.083 1.00 97.88 90 LEU A N 1
ATOM 699 C CA . LEU A 1 90 ? -7.924 -12.703 1.674 1.00 97.88 90 LEU A CA 1
ATOM 700 C C . LEU A 1 90 ? -7.683 -11.449 0.823 1.00 97.88 90 LEU A C 1
ATOM 702 O O . LEU A 1 90 ? -6.799 -11.451 -0.033 1.00 97.88 90 LEU A O 1
ATOM 706 N N . ALA A 1 91 ? -8.419 -10.363 1.076 1.00 95.62 91 ALA A N 1
ATOM 707 C CA . ALA A 1 91 ? -8.275 -9.117 0.329 1.00 95.62 91 ALA A CA 1
ATOM 708 C C . ALA A 1 91 ? -6.866 -8.515 0.462 1.00 95.62 91 ALA A C 1
ATOM 710 O O . ALA A 1 91 ? -6.272 -8.124 -0.546 1.00 95.62 91 ALA A O 1
ATOM 711 N N . TRP A 1 92 ? -6.303 -8.471 1.676 1.00 95.38 92 TRP A N 1
ATOM 712 C CA . TRP A 1 92 ? -4.969 -7.902 1.893 1.00 95.38 92 TRP A CA 1
ATOM 713 C C . TRP A 1 92 ? -3.822 -8.822 1.479 1.00 95.38 92 TRP A C 1
ATOM 715 O O . TRP A 1 92 ? -2.688 -8.363 1.427 1.00 95.38 92 TRP A O 1
ATOM 725 N N . THR A 1 93 ? -4.072 -10.104 1.206 1.00 96.62 93 THR A N 1
ATOM 726 C CA . THR A 1 93 ? -3.050 -11.028 0.691 1.00 96.62 93 THR A CA 1
ATOM 727 C C . THR A 1 93 ? -3.083 -11.073 -0.831 1.00 96.62 93 THR A C 1
ATOM 729 O O . THR A 1 93 ? -2.039 -10.993 -1.474 1.00 96.62 93 THR A O 1
ATOM 732 N N . VAL A 1 94 ? -4.278 -11.136 -1.424 1.00 97.75 94 VAL A N 1
ATOM 733 C CA . VAL A 1 94 ? -4.452 -11.133 -2.883 1.00 97.75 94 VAL A CA 1
ATOM 734 C C . VAL A 1 94 ? -4.075 -9.776 -3.477 1.00 97.75 94 VAL A C 1
ATOM 736 O O . VAL A 1 94 ? -3.423 -9.736 -4.515 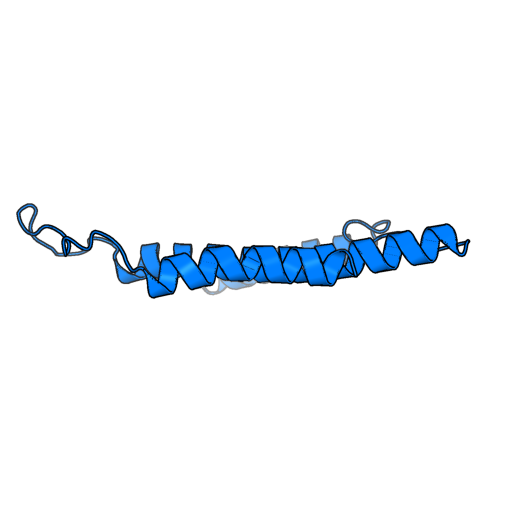1.00 97.75 94 VAL A O 1
ATOM 739 N N . GLY A 1 95 ? -4.420 -8.669 -2.811 1.00 95.88 95 GLY A N 1
ATOM 740 C CA . GLY A 1 95 ? -4.095 -7.316 -3.275 1.00 95.88 95 GLY A CA 1
ATOM 741 C C . GLY A 1 95 ? -2.605 -7.125 -3.607 1.00 95.88 95 GLY A C 1
ATOM 742 O O . GLY A 1 95 ? -2.289 -6.821 -4.756 1.00 95.88 95 GLY A O 1
ATOM 743 N N . PRO A 1 96 ? -1.675 -7.352 -2.659 1.00 95.06 96 PRO A N 1
ATOM 744 C CA . PRO A 1 96 ? -0.237 -7.269 -2.912 1.00 95.06 96 PRO A CA 1
ATOM 745 C C . PRO A 1 96 ? 0.255 -8.208 -4.016 1.00 95.06 96 PRO A C 1
ATOM 747 O O . PRO A 1 96 ? 1.100 -7.809 -4.811 1.00 95.06 96 PRO A O 1
ATOM 750 N N . VAL A 1 97 ? -0.287 -9.427 -4.110 1.00 97.25 97 VAL A N 1
ATOM 751 C CA . VAL A 1 97 ? 0.083 -10.372 -5.178 1.00 97.25 97 VAL A CA 1
ATOM 752 C C . VAL A 1 97 ? -0.284 -9.812 -6.552 1.00 97.25 97 VAL A C 1
ATOM 754 O O . VAL A 1 97 ? 0.546 -9.833 -7.458 1.00 97.25 97 VAL A O 1
ATOM 757 N N . LEU A 1 98 ? -1.489 -9.260 -6.709 1.00 96.69 98 LEU A N 1
ATOM 758 C CA . LEU A 1 98 ? -1.918 -8.650 -7.970 1.00 96.69 98 LEU A CA 1
ATOM 759 C C . LEU A 1 98 ? -1.078 -7.421 -8.337 1.00 96.69 98 LEU A C 1
ATOM 761 O O . LEU A 1 98 ? -0.769 -7.229 -9.509 1.00 96.69 98 LEU A O 1
ATOM 765 N N . ILE A 1 99 ? -0.669 -6.622 -7.346 1.00 95.12 99 ILE A N 1
ATOM 766 C CA . ILE A 1 99 ? 0.233 -5.480 -7.558 1.00 95.12 99 ILE A CA 1
ATOM 767 C C . ILE A 1 99 ? 1.587 -5.956 -8.096 1.00 95.12 99 ILE A C 1
ATOM 769 O O . ILE A 1 99 ? 2.094 -5.382 -9.055 1.00 95.12 99 ILE A O 1
ATOM 773 N N . LEU A 1 100 ? 2.159 -7.023 -7.530 1.00 94.56 100 LEU A N 1
ATOM 774 C CA . LEU A 1 100 ? 3.428 -7.576 -8.013 1.00 94.56 100 LEU A CA 1
ATOM 775 C C . LEU A 1 100 ? 3.320 -8.112 -9.442 1.00 94.56 100 LEU A C 1
ATOM 777 O O . LEU A 1 100 ? 4.215 -7.866 -10.245 1.00 94.56 100 LEU A O 1
ATOM 781 N N . VAL A 1 101 ? 2.225 -8.804 -9.769 1.00 95.38 101 VAL A N 1
ATOM 782 C CA . VAL A 1 101 ? 1.973 -9.269 -11.141 1.00 95.38 101 VAL A CA 1
ATOM 783 C C . VAL A 1 101 ? 1.870 -8.085 -12.100 1.00 95.38 101 VAL A C 1
ATOM 785 O O . VAL A 1 101 ? 2.453 -8.143 -13.170 1.00 95.38 101 VAL A O 1
ATOM 788 N N . ALA A 1 102 ? 1.186 -7.005 -11.716 1.00 91.12 102 ALA A N 1
ATOM 789 C CA . ALA A 1 102 ? 1.052 -5.816 -12.556 1.00 91.12 102 ALA A CA 1
ATOM 790 C C . ALA A 1 102 ? 2.378 -5.066 -12.778 1.00 91.12 102 ALA A C 1
ATOM 792 O O . ALA A 1 102 ? 2.556 -4.472 -13.831 1.00 91.12 102 ALA A O 1
ATOM 793 N N . ILE A 1 103 ? 3.291 -5.075 -11.802 1.00 90.25 103 ILE A N 1
ATOM 794 C CA . ILE A 1 103 ? 4.621 -4.453 -11.936 1.00 90.25 103 ILE A CA 1
ATOM 795 C C . ILE A 1 103 ? 5.559 -5.323 -12.783 1.00 90.25 103 ILE A C 1
ATOM 797 O O . ILE A 1 103 ? 6.416 -4.797 -13.485 1.00 90.25 103 ILE A O 1
ATOM 801 N N . GLY A 1 104 ? 5.445 -6.648 -12.666 1.00 86.69 104 GLY A N 1
ATOM 802 C CA . GLY A 1 104 ? 6.321 -7.599 -13.353 1.00 86.69 104 GLY A CA 1
ATOM 803 C C . GLY A 1 104 ? 5.854 -8.044 -14.742 1.00 86.69 104 GLY A C 1
ATOM 804 O O . GLY A 1 104 ? 6.569 -8.831 -15.363 1.00 86.69 104 GLY A O 1
ATOM 805 N N . ALA A 1 105 ? 4.670 -7.615 -15.187 1.00 79.19 105 ALA A N 1
ATOM 806 C CA . ALA A 1 105 ? 4.088 -7.930 -16.495 1.00 79.19 105 ALA A CA 1
ATOM 807 C C . ALA A 1 105 ? 4.409 -6.841 -17.523 1.00 79.19 105 ALA A C 1
ATOM 809 O O . ALA A 1 105 ? 4.678 -7.221 -18.684 1.00 79.19 105 ALA A O 1
#

Secondary structure (DSSP, 8-state):
-HHHHHHHHHHHHHHHHHHHSSSSSSSPPPP-SHHHHHHHHHHHHHHHHHHHHHHHHHHHHHHHHHHS--SS--TT-PPP-----HHHHHHHHHHHHHHHHHHH-

Sequence (105 aa):
MRRSLAFALVSALVLAGTALAAEPGFTPPEPHSPNAEAINDTYNWVSIFTGAIFLLVQGALLYFIVRYRRRRRPRTEDGAQVHGNTNLELAWTVGPVLILVAIGA